Protein AF-A0A2E8TM82-F1 (afdb_monomer)

Foldseek 3Di:
DDPVVVVVVVVVVVVVVVVVVVVQKDWLDWDWFPDPQIKIWIWIWGDDVWIKIKIWIWGDDDPVADIWIKIDIGTPVRVVVVLVVLVPDDLVDWDWDDDPFWIWTRDPQKIKIKGPPMATPDDDDPVDPDPNRPRIDMGIDGPVRSVSVSVSVVVVSVVVVVVVVVD

Solvent-accessible surface area (backbone atoms only — not comparable to full-atom values): 9438 Å² total; per-residue (Å²): 132,61,70,68,58,57,51,51,52,56,52,49,51,54,53,53,50,55,52,55,64,57,71,34,58,46,79,68,49,74,52,71,38,84,54,94,83,40,31,46,38,38,33,34,38,33,73,51,100,72,42,34,35,37,43,37,34,36,31,66,70,54,100,86,36,73,59,44,29,34,58,44,80,36,47,52,68,56,48,53,54,53,40,54,56,61,67,68,57,61,55,91,46,78,49,76,49,77,60,91,59,36,35,41,38,28,54,94,58,30,39,36,42,35,38,62,85,31,44,58,75,50,93,68,68,76,95,66,77,53,83,76,70,54,45,52,48,62,52,54,36,44,68,70,57,47,52,53,50,38,51,50,49,51,54,57,54,50,53,52,58,56,59,60,75,75,109

Structure (mmCIF, N/CA/C/O backbone):
data_AF-A0A2E8TM82-F1
#
_entry.id   AF-A0A2E8TM82-F1
#
loop_
_atom_site.group_PDB
_atom_site.id
_atom_site.type_symbol
_atom_site.label_atom_id
_atom_site.label_alt_id
_atom_site.label_comp_id
_atom_site.label_asym_id
_atom_site.label_entity_id
_atom_site.label_seq_id
_atom_site.pdbx_PDB_ins_code
_atom_site.Cartn_x
_atom_site.Cartn_y
_atom_site.Cartn_z
_atom_site.occupancy
_atom_site.B_iso_or_equiv
_atom_site.auth_seq_id
_atom_site.auth_comp_id
_atom_site.auth_asym_id
_atom_site.auth_atom_id
_atom_site.pdbx_PDB_model_num
ATOM 1 N N . MET A 1 1 ? 37.249 33.627 -23.230 1.00 54.53 1 MET A N 1
ATOM 2 C CA . MET A 1 1 ? 36.119 33.243 -22.354 1.00 54.53 1 MET A CA 1
ATOM 3 C C . MET A 1 1 ? 36.651 33.018 -20.944 1.00 54.53 1 MET A C 1
ATOM 5 O O . MET A 1 1 ? 37.614 32.280 -20.781 1.00 54.53 1 MET A O 1
ATOM 9 N N . ASN A 1 2 ? 36.130 33.740 -19.951 1.00 66.94 2 ASN A N 1
ATOM 10 C CA . ASN A 1 2 ? 36.738 33.818 -18.619 1.00 66.94 2 ASN A CA 1
ATOM 11 C C . ASN A 1 2 ? 36.556 32.482 -17.869 1.00 66.94 2 ASN A C 1
ATOM 13 O O . ASN A 1 2 ? 35.425 32.024 -17.728 1.00 66.94 2 ASN A O 1
ATOM 17 N N . LYS A 1 3 ? 37.636 31.851 -17.378 1.00 62.25 3 LYS A N 1
ATOM 18 C CA . LYS A 1 3 ? 37.585 30.515 -16.730 1.00 62.25 3 LYS A CA 1
ATOM 19 C C . LYS A 1 3 ? 36.579 30.447 -15.570 1.00 62.25 3 LYS A C 1
ATOM 21 O O . LYS A 1 3 ? 35.964 29.409 -15.352 1.00 62.25 3 LYS A O 1
ATOM 26 N N . LYS A 1 4 ? 36.359 31.573 -14.881 1.00 64.00 4 LYS A N 1
ATOM 27 C CA . LYS A 1 4 ? 35.358 31.716 -13.811 1.00 64.00 4 LYS A CA 1
ATOM 28 C C . LYS A 1 4 ? 33.913 31.556 -14.307 1.00 64.00 4 LYS A C 1
ATOM 30 O O . LYS A 1 4 ? 33.118 30.963 -13.597 1.00 64.00 4 LYS A O 1
ATOM 35 N N . ILE A 1 5 ? 33.604 32.028 -15.521 1.00 69.81 5 ILE A N 1
ATOM 36 C CA . ILE A 1 5 ? 32.268 31.935 -16.143 1.00 69.81 5 ILE A CA 1
ATOM 37 C C . ILE A 1 5 ? 31.972 30.494 -16.580 1.00 69.81 5 ILE A C 1
ATOM 39 O O . ILE A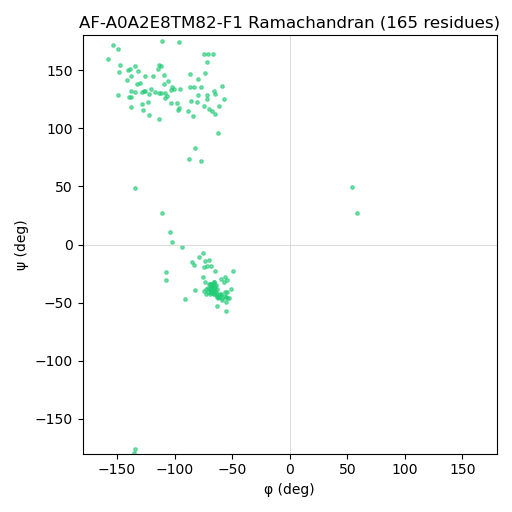 1 5 ? 30.858 30.006 -16.423 1.00 69.81 5 ILE A O 1
ATOM 43 N N . LEU A 1 6 ? 32.985 29.786 -17.091 1.00 63.66 6 LEU A N 1
ATOM 44 C CA . LEU A 1 6 ? 32.851 28.375 -17.463 1.00 63.66 6 LEU A CA 1
ATOM 45 C C . LEU A 1 6 ? 32.605 27.494 -16.226 1.00 63.66 6 LEU A C 1
ATOM 47 O O . LEU A 1 6 ? 31.780 26.586 -16.266 1.00 63.66 6 LEU A O 1
ATOM 51 N N . LEU A 1 7 ? 33.287 27.801 -15.116 1.00 64.38 7 LEU A N 1
ATOM 52 C CA . LEU A 1 7 ? 33.118 27.086 -13.854 1.00 64.38 7 LEU A CA 1
ATOM 53 C C . LEU A 1 7 ? 31.717 27.299 -13.259 1.00 64.38 7 LEU A C 1
ATOM 55 O O . LEU A 1 7 ? 31.094 26.338 -12.819 1.00 64.38 7 LEU A O 1
ATOM 59 N N . THR A 1 8 ? 31.184 28.527 -13.287 1.00 67.75 8 THR A N 1
ATOM 60 C CA . THR A 1 8 ? 29.815 28.795 -12.817 1.00 67.75 8 THR A CA 1
ATOM 61 C C . THR A 1 8 ? 28.754 28.130 -13.690 1.00 67.75 8 THR A C 1
ATOM 63 O O . THR A 1 8 ? 27.792 27.598 -13.145 1.00 67.75 8 THR A O 1
ATOM 66 N N . LEU A 1 9 ? 28.931 28.076 -15.014 1.00 64.06 9 LEU A N 1
ATOM 67 C CA . LEU A 1 9 ? 28.019 27.356 -15.916 1.00 64.06 9 LEU A CA 1
ATOM 68 C C . LEU A 1 9 ? 27.999 25.840 -15.659 1.00 64.06 9 LEU A C 1
ATOM 70 O O . LEU A 1 9 ? 26.925 25.240 -15.644 1.00 64.06 9 LEU A O 1
ATOM 74 N N . LEU A 1 10 ? 29.160 25.229 -15.403 1.00 65.31 10 LEU A N 1
ATOM 75 C CA . LEU A 1 10 ? 29.270 23.803 -15.059 1.00 65.31 10 LEU A CA 1
ATOM 76 C C . LEU A 1 10 ? 28.646 23.475 -13.690 1.00 65.31 10 LEU A C 1
ATOM 78 O O . LEU A 1 10 ? 28.037 22.419 -13.500 1.00 65.31 10 LEU A O 1
ATOM 82 N N . LEU A 1 11 ? 28.766 24.388 -12.725 1.00 61.44 11 LEU A N 1
ATOM 83 C CA . LEU A 1 11 ? 28.126 24.237 -11.417 1.00 61.44 11 LEU A CA 1
ATOM 84 C C . LEU A 1 11 ? 26.600 24.409 -11.503 1.00 61.44 11 LEU A C 1
ATOM 86 O O . LEU A 1 11 ? 25.866 23.664 -10.864 1.00 61.44 11 LEU A O 1
ATOM 90 N N . TYR A 1 12 ? 26.096 25.316 -12.343 1.00 62.75 12 TYR A N 1
ATOM 91 C CA . TYR A 1 12 ? 24.651 25.451 -12.560 1.00 62.75 12 TYR A CA 1
ATOM 92 C C . TYR A 1 12 ? 24.034 24.246 -13.285 1.00 62.75 12 TYR A C 1
ATOM 94 O O . TYR A 1 12 ? 22.956 23.796 -12.898 1.00 62.75 12 TYR A O 1
ATOM 102 N N . SER A 1 13 ? 24.702 23.685 -14.300 1.00 58.19 13 SER A N 1
ATOM 103 C CA . SER A 1 13 ? 24.173 22.523 -15.032 1.00 58.19 13 SER A CA 1
ATOM 104 C C . SER A 1 13 ? 24.105 21.262 -14.165 1.00 58.19 13 SER A C 1
ATOM 106 O O . SER A 1 13 ? 23.137 20.507 -14.248 1.00 58.19 13 SER A O 1
ATOM 108 N N . SER A 1 14 ? 25.080 21.059 -13.276 1.00 57.41 14 SER A N 1
ATOM 109 C CA . SER A 1 14 ? 25.090 19.938 -12.325 1.00 57.41 14 SER A CA 1
ATOM 110 C C . SER A 1 14 ? 24.009 20.059 -11.241 1.00 57.41 14 SER A C 1
ATOM 112 O O . SER A 1 14 ? 23.344 19.069 -10.920 1.00 57.41 14 SER A O 1
ATOM 114 N N . VAL A 1 15 ? 23.746 21.266 -10.727 1.00 59.78 15 VAL A N 1
ATOM 115 C CA . VAL A 1 15 ? 22.636 21.504 -9.784 1.00 59.78 15 VAL A CA 1
ATOM 116 C C . VAL A 1 15 ? 21.272 21.339 -10.473 1.00 59.78 15 VAL A C 1
ATOM 118 O O . VAL A 1 15 ? 20.379 20.692 -9.928 1.00 59.78 15 VAL A O 1
ATOM 121 N N . ALA A 1 16 ? 21.116 21.821 -11.708 1.00 55.69 16 ALA A N 1
ATOM 122 C CA . ALA A 1 16 ? 19.885 21.631 -12.479 1.00 55.69 16 ALA A CA 1
ATOM 123 C C . ALA A 1 16 ? 19.622 20.150 -12.830 1.00 55.69 16 ALA A C 1
ATOM 125 O O . ALA A 1 16 ? 18.484 19.681 -12.763 1.00 55.69 16 ALA A O 1
ATOM 126 N N . HIS A 1 17 ? 20.662 19.374 -13.158 1.00 52.12 17 HIS A N 1
ATOM 127 C CA . HIS A 1 17 ? 20.529 17.935 -13.411 1.00 52.12 17 HIS A CA 1
ATOM 128 C C . HIS A 1 17 ? 20.182 17.129 -12.156 1.00 52.12 17 HIS A C 1
ATOM 130 O O . HIS A 1 17 ? 19.365 16.211 -12.227 1.00 52.12 17 HIS A O 1
ATOM 136 N N . THR A 1 18 ? 20.741 17.485 -11.000 1.00 49.22 18 THR A N 1
ATOM 137 C CA . THR A 1 18 ? 20.404 16.816 -9.732 1.00 49.22 18 THR A CA 1
ATOM 138 C C . THR A 1 18 ? 18.986 17.142 -9.255 1.00 49.22 18 THR A C 1
ATOM 140 O O . THR A 1 18 ? 18.301 16.259 -8.740 1.00 49.22 18 THR A O 1
ATOM 143 N N . GLN A 1 19 ? 18.492 18.360 -9.497 1.00 48.62 19 GLN A N 1
ATOM 144 C CA . GLN A 1 19 ? 17.092 18.723 -9.238 1.00 48.62 19 GLN A CA 1
ATOM 145 C C . GLN A 1 19 ? 16.111 18.021 -10.193 1.00 48.62 19 GLN A C 1
ATOM 147 O O . GLN A 1 19 ? 15.056 17.569 -9.754 1.00 48.62 19 GLN A O 1
ATOM 152 N N . SER A 1 20 ? 16.475 17.851 -11.469 1.00 49.56 20 SER A N 1
ATOM 153 C CA . SER A 1 20 ? 15.684 17.087 -12.448 1.00 49.56 20 SER A CA 1
ATOM 154 C C . SER A 1 20 ? 15.480 15.625 -12.021 1.00 49.56 20 SER A C 1
ATOM 156 O O . SER A 1 20 ? 14.359 15.128 -12.064 1.00 49.56 20 SER A O 1
ATOM 158 N N . LEU A 1 21 ? 16.525 14.953 -11.519 1.00 45.44 21 LEU A N 1
ATOM 159 C CA . LEU A 1 21 ? 16.445 13.562 -11.044 1.00 45.44 21 LEU A CA 1
ATOM 160 C C . LEU A 1 21 ? 15.527 13.381 -9.821 1.00 45.44 21 LEU A C 1
ATOM 162 O O . LEU A 1 21 ? 14.827 12.374 -9.731 1.00 45.44 21 LEU A O 1
ATOM 166 N N . ASN A 1 22 ? 15.480 14.358 -8.910 1.00 48.91 22 ASN A N 1
ATOM 167 C CA . ASN A 1 22 ? 14.592 14.317 -7.741 1.00 48.91 22 ASN A CA 1
ATOM 168 C C . ASN A 1 22 ? 13.114 14.589 -8.080 1.00 48.91 22 ASN A C 1
ATOM 170 O O . ASN A 1 22 ? 12.243 14.179 -7.318 1.00 48.91 22 ASN A O 1
ATOM 174 N N . ASN A 1 23 ? 12.812 15.207 -9.226 1.00 53.91 23 ASN A N 1
ATOM 175 C CA . ASN A 1 23 ? 11.433 15.465 -9.663 1.00 53.91 23 ASN A CA 1
ATOM 176 C C . ASN A 1 23 ? 10.699 14.221 -10.192 1.00 53.91 23 ASN A C 1
ATOM 178 O O . ASN A 1 23 ? 9.498 14.287 -10.451 1.00 53.91 23 ASN A O 1
ATOM 182 N N . PHE A 1 24 ? 11.382 13.085 -10.360 1.00 69.56 24 PHE A N 1
ATOM 183 C CA . PHE A 1 24 ? 10.750 11.884 -10.906 1.00 69.56 24 PHE A CA 1
ATOM 184 C C . PHE A 1 24 ? 9.985 11.067 -9.873 1.00 69.56 24 PHE A C 1
ATOM 186 O O . PHE A 1 24 ? 9.162 10.258 -10.284 1.00 69.56 24 PHE A O 1
ATOM 193 N N . MET A 1 25 ? 10.210 11.252 -8.568 1.00 82.62 25 MET A N 1
ATOM 194 C CA . MET A 1 25 ? 9.581 10.430 -7.533 1.00 82.62 25 MET A CA 1
ATOM 195 C C . MET A 1 25 ? 8.873 11.252 -6.459 1.00 82.62 25 MET A C 1
ATOM 197 O O . MET A 1 25 ? 9.507 11.919 -5.647 1.00 82.62 25 MET A O 1
ATOM 201 N N . ASN A 1 26 ? 7.553 11.100 -6.384 1.00 88.94 26 ASN A N 1
ATOM 202 C CA . ASN A 1 26 ? 6.712 11.771 -5.402 1.00 88.94 26 ASN A CA 1
ATOM 203 C C . ASN A 1 26 ? 6.244 10.795 -4.322 1.00 88.94 26 ASN A C 1
ATOM 205 O O . ASN A 1 26 ? 5.685 9.738 -4.619 1.00 88.94 26 ASN A O 1
ATOM 209 N N . LYS A 1 27 ? 6.456 11.145 -3.048 1.00 92.81 27 LYS A N 1
ATOM 210 C CA . LYS A 1 27 ? 5.910 10.391 -1.910 1.00 92.81 27 LYS A CA 1
ATOM 211 C C . LYS A 1 27 ? 4.412 10.676 -1.789 1.00 92.81 27 LYS A C 1
ATOM 213 O O . LYS A 1 27 ? 4.032 11.810 -1.525 1.00 92.81 27 LYS A O 1
ATOM 218 N N . LEU A 1 28 ? 3.582 9.644 -1.917 1.00 92.56 28 LEU A N 1
ATOM 219 C CA . LEU A 1 28 ? 2.122 9.764 -1.854 1.00 92.56 28 LEU A CA 1
ATOM 220 C C . LEU A 1 28 ? 1.582 9.582 -0.436 1.00 92.56 28 LEU A C 1
ATOM 222 O O . LEU A 1 28 ? 0.755 10.360 0.038 1.00 92.56 28 LEU A O 1
ATOM 226 N N . ILE A 1 29 ? 2.052 8.546 0.259 1.00 94.00 29 ILE A N 1
ATOM 227 C CA . ILE A 1 29 ? 1.597 8.231 1.613 1.00 94.00 29 ILE A CA 1
ATOM 228 C C . ILE A 1 29 ? 2.715 7.591 2.427 1.00 94.00 29 ILE A C 1
ATOM 230 O O . ILE A 1 29 ? 3.563 6.868 1.903 1.00 94.00 29 ILE A O 1
ATOM 234 N N . GLU A 1 30 ? 2.688 7.856 3.728 1.00 94.88 30 GLU A N 1
ATOM 235 C CA . GLU A 1 30 ? 3.525 7.207 4.725 1.00 94.88 30 GLU A CA 1
ATOM 236 C C . GLU A 1 30 ? 2.689 6.896 5.968 1.00 94.88 30 GLU A C 1
ATOM 238 O O . GLU A 1 30 ? 1.944 7.751 6.456 1.00 94.88 30 GLU A O 1
ATOM 243 N N . PHE A 1 31 ? 2.786 5.666 6.472 1.00 93.94 31 PHE A N 1
ATOM 244 C CA . PHE A 1 31 ? 2.094 5.253 7.689 1.00 93.94 31 PHE A CA 1
ATOM 245 C C . PHE A 1 31 ? 2.757 4.046 8.353 1.00 93.94 31 PHE A C 1
ATOM 247 O O . PHE A 1 31 ? 3.457 3.250 7.728 1.00 93.94 31 PHE A O 1
ATOM 254 N N . LYS A 1 32 ? 2.469 3.873 9.646 1.00 94.38 32 LYS A N 1
ATOM 255 C CA . LYS A 1 32 ? 2.870 2.692 10.414 1.00 94.38 32 LYS A CA 1
ATOM 256 C C . LYS A 1 32 ? 1.700 1.727 10.559 1.00 94.38 32 LYS A C 1
ATOM 258 O O . LYS A 1 32 ? 0.593 2.119 10.925 1.00 94.38 32 LYS A O 1
ATOM 263 N N . THR A 1 33 ? 1.958 0.449 10.321 1.00 92.88 33 THR A N 1
ATOM 264 C CA . THR A 1 33 ? 0.989 -0.627 10.578 1.00 92.88 33 THR A CA 1
ATOM 265 C C . THR A 1 33 ? 0.828 -0.864 12.083 1.00 92.88 33 THR A C 1
ATOM 267 O O . THR A 1 33 ? 1.764 -0.629 12.851 1.00 92.88 33 THR A O 1
ATOM 270 N N . PHE A 1 34 ? -0.299 -1.436 12.503 1.00 87.94 34 PHE A N 1
ATOM 271 C CA . PHE A 1 34 ? -0.608 -1.734 13.913 1.00 87.94 34 PHE A CA 1
ATOM 272 C C . PHE A 1 34 ? -0.458 -3.219 14.297 1.00 87.94 34 PHE A C 1
ATOM 274 O O . PHE A 1 34 ? -0.882 -3.641 15.372 1.00 87.94 34 PHE A O 1
ATOM 281 N N . GLU A 1 35 ? 0.125 -4.040 13.427 1.00 88.31 35 GLU A N 1
ATOM 282 C CA . GLU A 1 35 ? 0.476 -5.429 13.739 1.00 88.31 35 GLU A CA 1
ATOM 283 C C . GLU A 1 35 ? 1.663 -5.525 14.722 1.00 88.31 35 GLU A C 1
ATOM 285 O O . GLU A 1 35 ? 2.402 -4.561 14.914 1.00 88.31 35 GLU A O 1
ATOM 290 N N . ARG A 1 36 ? 1.871 -6.698 15.346 1.00 87.50 36 ARG A N 1
ATOM 291 C CA . ARG A 1 36 ? 2.972 -6.931 16.309 1.00 87.50 36 ARG A CA 1
ATOM 292 C C . ARG A 1 36 ? 4.341 -6.626 15.685 1.00 87.50 36 ARG A C 1
ATOM 294 O O . ARG A 1 36 ? 5.157 -5.941 16.295 1.00 87.50 36 ARG A O 1
ATOM 301 N N . ASN A 1 37 ? 4.557 -7.076 14.447 1.00 87.44 37 ASN A N 1
ATOM 302 C CA . ASN A 1 37 ? 5.718 -6.706 13.642 1.00 87.44 37 ASN A CA 1
ATOM 303 C C . ASN A 1 37 ? 5.439 -5.418 12.851 1.00 87.44 37 ASN A C 1
ATOM 305 O O . ASN A 1 37 ? 5.187 -5.472 11.642 1.00 87.44 37 ASN A O 1
ATOM 309 N N . LYS A 1 38 ? 5.428 -4.278 13.552 1.00 91.06 38 LYS A N 1
ATOM 310 C CA . LYS A 1 38 ? 5.108 -2.970 12.965 1.00 91.06 38 LYS A CA 1
ATOM 311 C C . LYS A 1 38 ? 6.051 -2.646 11.804 1.00 91.06 38 LYS A C 1
ATOM 313 O O . LYS A 1 38 ? 7.269 -2.610 11.977 1.00 91.06 38 LYS A O 1
ATOM 318 N N . LYS A 1 39 ? 5.470 -2.345 10.647 1.00 92.69 39 LYS A N 1
ATOM 319 C CA . LYS A 1 39 ? 6.158 -1.858 9.453 1.00 92.69 39 LYS A CA 1
ATOM 320 C C . LYS A 1 39 ? 5.893 -0.367 9.269 1.00 92.69 39 LYS A C 1
ATOM 322 O O . LYS A 1 39 ? 4.770 0.084 9.501 1.00 92.69 39 LYS A O 1
ATOM 327 N N . ASN A 1 40 ? 6.909 0.381 8.850 1.00 95.31 40 ASN A N 1
ATOM 328 C CA . ASN A 1 40 ? 6.715 1.674 8.201 1.00 95.31 40 ASN A CA 1
ATOM 329 C C . ASN A 1 40 ? 6.500 1.412 6.713 1.00 95.31 40 ASN A C 1
ATOM 331 O O . ASN A 1 40 ? 7.344 0.757 6.102 1.00 95.31 40 ASN A O 1
ATOM 335 N N . ILE A 1 41 ? 5.386 1.879 6.162 1.00 95.31 41 ILE A N 1
ATOM 336 C CA . ILE A 1 41 ? 5.043 1.745 4.748 1.00 95.31 41 ILE A CA 1
ATOM 337 C C . ILE A 1 41 ? 5.097 3.127 4.126 1.00 95.31 41 ILE A C 1
ATOM 339 O O . ILE A 1 41 ? 4.493 4.064 4.645 1.00 95.31 41 ILE A O 1
ATOM 343 N N . VAL A 1 42 ? 5.801 3.228 3.007 1.00 95.31 42 VAL A N 1
ATOM 344 C CA . VAL A 1 42 ? 5.900 4.430 2.190 1.00 95.31 42 VAL A CA 1
ATOM 345 C C . VAL A 1 42 ? 5.560 4.057 0.759 1.00 95.31 42 VAL A C 1
ATOM 347 O O . VAL A 1 42 ? 6.087 3.075 0.238 1.00 95.31 42 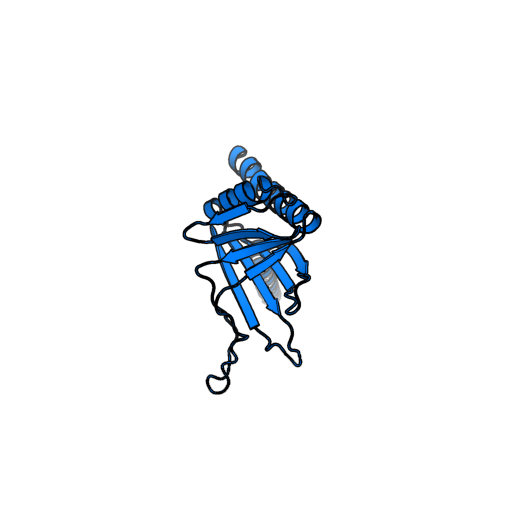VAL A O 1
ATOM 350 N N . ILE A 1 43 ? 4.685 4.830 0.124 1.00 94.50 43 ILE A N 1
ATOM 351 C CA . ILE A 1 43 ? 4.373 4.654 -1.294 1.00 94.50 43 ILE A CA 1
ATOM 352 C C . ILE A 1 43 ? 4.863 5.858 -2.056 1.00 94.50 43 ILE A C 1
ATOM 354 O O . ILE A 1 43 ? 4.561 7.001 -1.706 1.00 94.50 43 ILE A O 1
ATOM 358 N N . PHE A 1 44 ? 5.585 5.567 -3.124 1.00 93.75 44 PHE A N 1
ATOM 359 C CA . PHE A 1 44 ? 6.034 6.552 -4.079 1.00 93.75 44 PHE A CA 1
ATOM 360 C C . PHE A 1 44 ? 5.354 6.339 -5.423 1.00 93.75 44 PHE A C 1
ATOM 362 O O . PHE A 1 44 ? 4.981 5.216 -5.765 1.00 93.75 44 PHE A O 1
ATOM 369 N N . LYS A 1 45 ? 5.260 7.416 -6.191 1.00 92.81 45 LYS A N 1
ATOM 370 C CA . LYS A 1 45 ? 4.915 7.401 -7.605 1.00 92.81 45 LYS A CA 1
ATOM 371 C C . LYS A 1 45 ? 6.074 7.945 -8.409 1.00 92.81 45 LYS A C 1
ATOM 373 O O . LYS A 1 45 ? 6.607 9.004 -8.091 1.00 92.81 45 LYS A O 1
ATOM 378 N N . GLU A 1 46 ? 6.439 7.213 -9.445 1.00 90.25 46 GLU A N 1
ATOM 379 C CA . GLU A 1 46 ? 7.431 7.618 -10.417 1.00 90.25 46 GLU A CA 1
ATOM 380 C C . GLU A 1 46 ? 6.734 8.232 -11.641 1.00 90.25 46 GLU A C 1
ATOM 382 O O . GLU A 1 46 ? 5.964 7.554 -12.326 1.00 90.25 46 GLU A O 1
ATOM 387 N N . HIS A 1 47 ? 6.985 9.512 -11.917 1.00 78.69 47 HIS A N 1
ATOM 388 C CA . HIS A 1 47 ? 6.392 10.242 -13.040 1.00 78.69 47 HIS A CA 1
ATOM 389 C C . HIS A 1 47 ? 7.168 9.965 -14.334 1.00 78.69 47 HIS A C 1
ATOM 391 O O . HIS A 1 47 ? 8.046 10.724 -14.741 1.00 78.69 47 HIS A O 1
ATOM 397 N N . LYS A 1 48 ? 6.838 8.844 -14.979 1.00 78.12 48 LYS A N 1
ATOM 398 C CA . LYS A 1 48 ? 7.301 8.456 -16.321 1.00 78.12 48 LYS A CA 1
ATOM 399 C C . LYS A 1 48 ? 6.142 8.502 -17.318 1.00 78.12 48 LYS A C 1
ATOM 401 O O . LYS A 1 48 ? 4.998 8.706 -16.925 1.00 78.12 48 LYS A O 1
ATOM 406 N N . THR A 1 49 ? 6.431 8.276 -18.603 1.00 76.19 49 THR A N 1
ATOM 407 C CA . THR A 1 49 ? 5.405 8.100 -19.650 1.00 76.19 49 THR A CA 1
ATOM 408 C C . THR A 1 49 ? 4.365 7.053 -19.245 1.00 76.19 49 THR A C 1
ATOM 410 O O . THR A 1 49 ? 3.176 7.249 -19.465 1.00 76.19 49 THR A O 1
ATOM 413 N N . GLU A 1 50 ? 4.816 5.986 -18.581 1.00 82.06 50 GLU A N 1
ATOM 414 C CA . GLU A 1 50 ? 3.965 5.048 -17.855 1.00 82.06 50 GLU A CA 1
ATOM 415 C C . GLU A 1 50 ? 4.266 5.161 -16.355 1.00 82.06 50 GLU A C 1
ATOM 417 O O . GLU A 1 50 ? 5.344 4.738 -15.917 1.00 82.06 50 GLU A O 1
ATOM 422 N N . PRO A 1 51 ? 3.357 5.747 -15.554 1.00 86.50 51 PRO A N 1
ATOM 423 C CA . PRO A 1 51 ? 3.562 5.883 -14.121 1.00 86.50 51 PRO A CA 1
ATOM 424 C C . PRO A 1 51 ? 3.758 4.526 -13.444 1.00 86.50 51 PRO A C 1
ATOM 426 O O . PRO A 1 51 ? 3.020 3.564 -13.698 1.00 86.50 51 PRO A O 1
ATOM 429 N N . THR A 1 52 ? 4.735 4.459 -12.540 1.00 91.50 52 THR A N 1
ATOM 430 C CA . THR A 1 52 ? 4.939 3.289 -11.680 1.00 91.50 52 THR A CA 1
ATOM 431 C C . THR A 1 52 ? 4.800 3.671 -10.217 1.00 91.50 52 THR A C 1
ATOM 433 O O . THR A 1 52 ? 5.161 4.770 -9.803 1.00 91.50 52 THR A O 1
ATOM 436 N N . TYR A 1 53 ? 4.257 2.759 -9.421 1.00 93.50 53 TYR A N 1
ATOM 437 C CA . TYR A 1 53 ? 4.089 2.921 -7.985 1.00 93.50 53 TYR A CA 1
ATOM 438 C C . TYR A 1 53 ? 5.052 1.996 -7.261 1.00 93.50 53 TYR A C 1
ATOM 440 O O . TYR A 1 53 ? 5.218 0.838 -7.642 1.00 93.50 53 TYR A O 1
ATOM 448 N N . ILE A 1 54 ? 5.677 2.492 -6.200 1.00 93.69 54 ILE A N 1
ATOM 449 C CA . ILE A 1 54 ? 6.653 1.736 -5.420 1.00 93.69 54 ILE A CA 1
ATOM 450 C C . ILE A 1 54 ? 6.180 1.680 -3.978 1.00 93.69 54 ILE A C 1
ATOM 452 O O . ILE A 1 54 ? 6.181 2.689 -3.277 1.00 93.69 54 ILE A O 1
ATOM 456 N N . PHE A 1 55 ? 5.805 0.486 -3.528 1.00 94.75 55 PHE A N 1
ATOM 457 C CA . PHE A 1 55 ? 5.576 0.197 -2.121 1.00 94.75 55 PHE A CA 1
ATOM 458 C C . PHE A 1 55 ? 6.910 -0.139 -1.472 1.00 94.75 55 PHE A C 1
ATOM 460 O O . PHE A 1 55 ? 7.470 -1.203 -1.730 1.00 94.75 55 PHE A O 1
ATOM 467 N N . SER A 1 56 ? 7.394 0.736 -0.602 1.00 94.19 56 SER A N 1
ATOM 468 C CA . SER A 1 56 ? 8.533 0.467 0.264 1.00 94.19 56 SER A CA 1
ATOM 469 C C . SER A 1 56 ? 8.038 0.182 1.672 1.00 94.19 56 SER A C 1
ATOM 471 O O . SER A 1 56 ? 7.210 0.915 2.214 1.00 94.19 56 SER A O 1
ATOM 473 N N . ALA A 1 57 ? 8.542 -0.881 2.287 1.00 94.44 57 ALA A N 1
ATOM 474 C CA . ALA A 1 57 ? 8.244 -1.172 3.676 1.00 94.44 57 ALA A CA 1
ATOM 475 C C . ALA A 1 57 ? 9.479 -1.634 4.428 1.00 94.44 57 ALA A C 1
ATOM 477 O O . ALA A 1 57 ? 10.314 -2.362 3.898 1.00 94.44 57 ALA A O 1
ATOM 478 N N . ASN A 1 58 ? 9.575 -1.264 5.698 1.00 93.69 58 ASN A N 1
ATOM 479 C CA . ASN A 1 58 ? 10.585 -1.809 6.592 1.00 93.69 58 ASN A CA 1
ATOM 480 C C . ASN A 1 58 ? 10.008 -2.050 7.981 1.00 93.69 58 ASN A C 1
ATOM 482 O O . ASN A 1 58 ? 9.100 -1.342 8.411 1.00 93.69 58 ASN A O 1
ATOM 486 N N . ASN A 1 59 ? 10.534 -3.044 8.687 1.00 90.69 59 ASN A N 1
ATOM 487 C CA . ASN A 1 59 ? 10.348 -3.161 10.127 1.00 90.69 59 ASN A CA 1
ATOM 488 C C . ASN A 1 59 ? 11.668 -2.855 10.848 1.00 90.69 59 ASN A C 1
ATOM 490 O O . ASN A 1 59 ? 12.773 -3.156 10.376 1.00 90.69 59 ASN A O 1
ATOM 494 N N . GLY A 1 60 ? 11.540 -2.245 12.024 1.00 84.25 60 GLY A N 1
ATOM 495 C CA . GLY A 1 60 ? 12.664 -2.074 12.936 1.00 84.25 60 GLY A CA 1
ATOM 496 C C . GLY A 1 60 ? 13.147 -3.421 13.479 1.00 84.25 60 GLY A C 1
ATOM 497 O O . GLY A 1 60 ? 12.445 -4.431 13.417 1.00 84.25 60 GLY A O 1
ATOM 498 N N . LYS A 1 61 ? 14.353 -3.437 14.049 1.00 84.12 61 LYS A N 1
ATOM 499 C CA . LYS A 1 61 ? 14.845 -4.592 14.808 1.00 84.12 61 LYS A CA 1
ATOM 500 C C . LYS A 1 61 ? 14.188 -4.608 16.194 1.00 84.12 61 LYS A C 1
ATOM 502 O O . LYS A 1 61 ? 14.137 -3.576 16.857 1.00 84.12 61 LYS A O 1
ATOM 507 N N . SER A 1 62 ? 13.730 -5.770 16.649 1.00 81.69 62 SER A N 1
ATOM 508 C CA . SER A 1 62 ? 13.257 -5.992 18.021 1.00 81.69 62 SER A CA 1
ATOM 509 C C . SER A 1 62 ? 13.810 -7.306 18.581 1.00 81.69 62 SER A C 1
ATOM 511 O O . SER A 1 62 ? 14.554 -8.016 17.902 1.00 81.69 62 SER A O 1
ATOM 513 N N . LYS A 1 63 ? 13.446 -7.643 19.827 1.00 82.88 63 LYS A N 1
ATOM 514 C CA . LYS A 1 63 ? 13.763 -8.946 20.436 1.00 82.88 63 LYS A CA 1
ATOM 515 C C . LYS A 1 63 ? 13.174 -10.119 19.636 1.00 82.88 63 LYS A C 1
ATOM 517 O O . LYS A 1 63 ? 13.746 -11.201 19.628 1.00 82.88 63 LYS A O 1
ATOM 522 N N . GLU A 1 64 ? 12.047 -9.893 18.964 1.00 80.44 64 GLU A N 1
ATOM 523 C CA . GLU A 1 64 ? 11.250 -10.935 18.302 1.00 80.44 64 GLU A CA 1
ATOM 524 C C . GLU A 1 64 ? 11.355 -10.895 16.776 1.00 80.44 64 GLU A C 1
ATOM 526 O O . GLU A 1 64 ? 11.134 -11.904 16.108 1.00 80.44 64 GLU A O 1
ATOM 531 N N . PHE A 1 65 ? 11.698 -9.736 16.210 1.00 80.69 65 PHE A N 1
ATOM 532 C CA . PHE A 1 65 ? 11.739 -9.531 14.768 1.00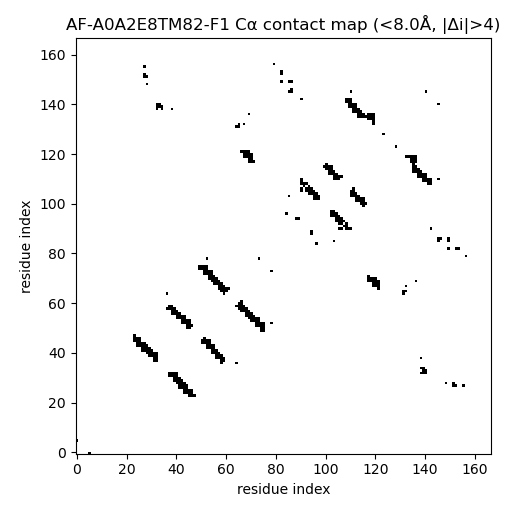 80.69 65 PHE A CA 1
ATOM 533 C C . PHE A 1 65 ? 13.099 -9.007 14.334 1.00 80.69 65 PHE A C 1
ATOM 535 O O . PHE A 1 65 ? 13.627 -8.028 14.871 1.00 80.69 65 PHE A O 1
ATOM 542 N N . ARG A 1 66 ? 13.651 -9.627 13.291 1.00 81.44 66 ARG A N 1
ATOM 543 C CA . ARG A 1 66 ? 14.764 -9.034 12.557 1.00 81.44 66 ARG A CA 1
ATOM 544 C C . ARG A 1 66 ? 14.256 -7.881 11.709 1.00 81.44 66 ARG A C 1
ATOM 546 O O . ARG A 1 66 ? 13.135 -7.922 11.204 1.00 81.44 66 ARG A O 1
ATOM 553 N N . SER A 1 67 ? 15.116 -6.886 11.534 1.00 87.25 67 SER A N 1
ATOM 554 C CA . SER A 1 67 ? 14.875 -5.838 10.551 1.00 87.25 67 SER A CA 1
ATOM 555 C C . SER A 1 67 ? 14.899 -6.458 9.157 1.00 87.25 67 SER A C 1
ATOM 557 O O . SER A 1 67 ? 15.814 -7.216 8.843 1.00 87.25 67 SER A O 1
ATOM 559 N N . CYS A 1 68 ? 13.864 -6.167 8.389 1.00 87.81 68 CYS A N 1
ATOM 560 C CA . CYS A 1 68 ? 13.583 -6.592 7.031 1.00 87.81 68 CYS A CA 1
ATOM 561 C C . CYS A 1 68 ? 13.128 -5.361 6.239 1.00 87.81 68 CYS A C 1
ATOM 563 O O . CYS A 1 68 ? 12.563 -4.407 6.791 1.00 87.81 68 CYS A O 1
ATOM 565 N N . LYS A 1 69 ? 13.343 -5.410 4.926 1.00 91.62 69 LYS A N 1
ATOM 566 C CA . LYS A 1 69 ? 12.919 -4.384 3.973 1.00 91.62 69 LYS A CA 1
ATOM 567 C C . LYS A 1 69 ? 12.245 -5.055 2.794 1.00 91.62 69 LYS A C 1
ATOM 569 O O . LYS A 1 69 ? 12.753 -6.055 2.304 1.00 91.62 69 LYS A O 1
ATOM 574 N N . TRP A 1 70 ? 11.149 -4.496 2.317 1.00 92.69 70 TRP A N 1
ATOM 575 C CA . TRP A 1 70 ? 10.433 -4.962 1.139 1.00 92.69 70 TRP A CA 1
ATOM 576 C C . TRP A 1 70 ? 10.268 -3.811 0.160 1.00 92.69 70 TRP A C 1
ATOM 578 O O . TRP A 1 70 ? 10.060 -2.667 0.566 1.00 92.69 70 TRP A O 1
ATOM 588 N N . GLU A 1 71 ? 10.323 -4.148 -1.121 1.00 92.25 71 GLU A N 1
ATOM 589 C CA . GLU A 1 71 ? 9.972 -3.248 -2.208 1.00 92.25 71 GLU A CA 1
ATOM 590 C C . GLU A 1 71 ? 9.089 -3.998 -3.206 1.00 92.25 71 GLU A C 1
ATOM 592 O O . GLU A 1 71 ? 9.3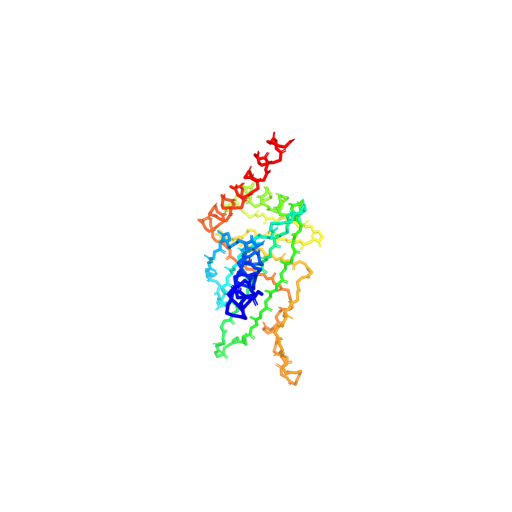99 -5.127 -3.596 1.00 92.25 71 GLU A O 1
ATOM 597 N N . VAL A 1 72 ? 7.971 -3.390 -3.594 1.00 92.62 72 VAL A N 1
ATOM 598 C CA . VAL A 1 72 ? 7.097 -3.892 -4.658 1.00 92.62 72 VAL A CA 1
ATOM 599 C C . VAL A 1 72 ? 6.850 -2.760 -5.636 1.00 92.62 72 VAL A C 1
ATOM 601 O O . VAL A 1 72 ? 6.331 -1.712 -5.254 1.00 92.62 72 VAL A O 1
ATOM 604 N N . LYS A 1 73 ? 7.227 -2.983 -6.896 1.00 92.25 73 LYS A N 1
ATOM 605 C CA . LYS A 1 73 ? 6.946 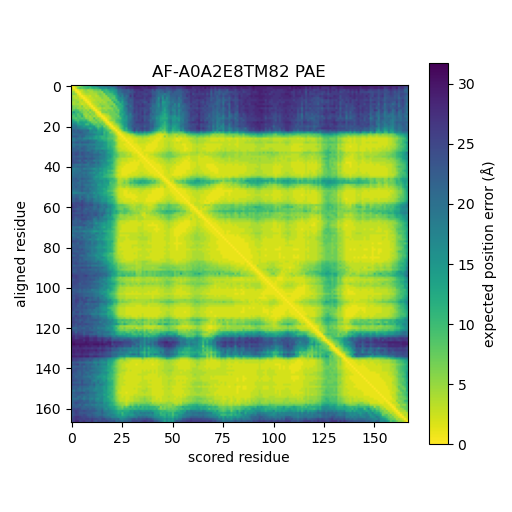-2.066 -8.000 1.00 92.25 73 LYS A CA 1
ATOM 606 C C . LYS A 1 73 ? 5.684 -2.513 -8.723 1.00 92.25 73 LYS A C 1
ATOM 608 O O . LYS A 1 73 ? 5.534 -3.691 -9.044 1.00 92.25 73 LYS A O 1
ATOM 613 N N . CYS A 1 74 ? 4.807 -1.562 -8.988 1.00 92.19 74 CYS A N 1
ATOM 614 C CA . CYS A 1 74 ? 3.484 -1.778 -9.543 1.00 92.19 74 CYS A CA 1
ATOM 615 C C . CYS A 1 74 ? 3.270 -0.845 -10.735 1.00 92.19 74 CYS A C 1
ATOM 617 O O . CYS A 1 74 ? 3.643 0.325 -10.687 1.00 92.19 74 CYS A O 1
ATOM 619 N N . THR A 1 75 ? 2.647 -1.345 -11.798 1.00 92.25 75 THR A N 1
ATOM 620 C CA . THR A 1 75 ? 2.220 -0.499 -12.920 1.00 92.25 75 THR A CA 1
ATOM 621 C C . THR A 1 75 ? 0.996 0.329 -12.533 1.00 92.25 75 THR A C 1
ATOM 623 O O . THR A 1 75 ? 0.288 -0.008 -11.580 1.00 92.25 75 THR A O 1
ATOM 626 N N . ASN A 1 76 ? 0.694 1.375 -13.303 1.00 90.06 76 ASN A N 1
ATOM 627 C CA . ASN A 1 76 ? -0.536 2.140 -13.113 1.00 90.06 76 ASN A CA 1
ATOM 628 C C . ASN A 1 76 ? -1.804 1.264 -13.194 1.00 90.06 76 ASN A C 1
ATOM 630 O O . ASN A 1 76 ? -2.697 1.384 -12.358 1.00 90.06 76 ASN A O 1
ATOM 634 N N . HIS A 1 77 ? -1.855 0.314 -14.138 1.00 91.00 77 HIS A N 1
ATOM 635 C CA . HIS A 1 77 ? -2.977 -0.627 -14.257 1.00 91.00 77 HIS A CA 1
ATOM 636 C C . HIS A 1 77 ? -3.122 -1.523 -13.019 1.00 91.00 77 HIS A C 1
ATOM 638 O O . HIS A 1 77 ? -4.224 -1.684 -12.499 1.00 91.00 77 HIS A O 1
ATOM 644 N N . PHE A 1 78 ? -2.009 -2.067 -12.509 1.00 93.31 78 PHE A N 1
ATOM 645 C CA . PHE A 1 78 ? -2.022 -2.816 -11.251 1.00 93.31 78 PHE A CA 1
ATOM 646 C C . PHE A 1 78 ? -2.605 -1.964 -10.123 1.00 93.31 78 PHE A C 1
ATOM 648 O O . PHE A 1 78 ? -3.461 -2.436 -9.377 1.00 93.31 78 PHE A O 1
ATOM 655 N N . MET A 1 79 ? -2.113 -0.728 -9.989 1.00 93.88 79 MET A N 1
ATOM 656 C CA . MET A 1 79 ? -2.462 0.141 -8.871 1.00 93.88 79 MET A CA 1
ATOM 657 C C . MET A 1 79 ? -3.929 0.556 -8.937 1.00 93.88 79 MET A C 1
ATOM 659 O O . MET A 1 79 ? -4.615 0.491 -7.926 1.00 93.88 79 MET A O 1
ATOM 663 N N . SER A 1 80 ? -4.427 0.880 -10.130 1.00 92.81 80 SER A N 1
ATOM 664 C CA . SER A 1 80 ? -5.836 1.214 -10.357 1.00 92.81 80 SER A CA 1
ATOM 665 C C . SER A 1 80 ? -6.757 0.062 -9.949 1.00 92.81 80 SER A C 1
ATOM 667 O O . SER A 1 80 ? -7.689 0.266 -9.179 1.00 92.81 80 SER A O 1
ATOM 669 N N . ASN A 1 81 ? -6.456 -1.170 -10.380 1.00 94.31 81 ASN A N 1
ATOM 670 C CA . ASN A 1 81 ? -7.250 -2.338 -9.988 1.00 94.31 81 ASN A CA 1
ATOM 671 C C . ASN A 1 81 ? -7.192 -2.572 -8.473 1.00 94.31 81 ASN A C 1
ATOM 673 O O . ASN A 1 81 ? -8.219 -2.807 -7.851 1.00 94.31 81 ASN A O 1
ATOM 677 N N . PHE A 1 82 ? -5.999 -2.467 -7.877 1.00 95.31 82 PHE A N 1
ATOM 678 C CA . PHE A 1 82 ? -5.813 -2.633 -6.435 1.00 95.31 82 PHE A CA 1
ATOM 679 C C . PHE A 1 82 ? -6.615 -1.625 -5.613 1.00 95.31 82 PHE A C 1
ATOM 681 O O . PHE A 1 82 ? -7.219 -2.001 -4.614 1.00 95.31 82 PHE A O 1
ATOM 688 N N . ILE A 1 83 ? -6.642 -0.360 -6.032 1.00 95.31 83 ILE A N 1
ATOM 689 C CA . ILE A 1 83 ? -7.413 0.683 -5.355 1.00 95.31 83 ILE A CA 1
ATOM 690 C C . ILE A 1 83 ? -8.913 0.478 -5.524 1.00 95.31 83 ILE A C 1
ATOM 692 O O . ILE A 1 83 ? -9.624 0.587 -4.532 1.00 95.31 83 ILE A O 1
ATOM 696 N N . ASN A 1 84 ? -9.375 0.117 -6.722 1.00 94.81 84 ASN A N 1
ATOM 697 C CA . ASN A 1 84 ? -10.787 -0.179 -6.969 1.00 94.81 84 ASN A CA 1
ATOM 698 C C . ASN A 1 84 ? -11.275 -1.369 -6.128 1.00 94.81 84 ASN A C 1
ATOM 700 O O . ASN A 1 84 ? -12.357 -1.324 -5.553 1.00 94.81 84 ASN A O 1
ATOM 704 N N . GLU A 1 85 ? -10.472 -2.432 -6.023 1.00 95.38 85 GLU A N 1
ATOM 705 C CA . GLU A 1 85 ? -10.790 -3.570 -5.155 1.00 95.38 85 GLU A CA 1
ATOM 706 C C . GLU A 1 85 ? -10.763 -3.156 -3.676 1.00 95.38 85 GLU A C 1
ATOM 708 O O . GLU A 1 85 ? -11.662 -3.511 -2.923 1.00 95.38 85 GLU A O 1
ATOM 713 N N . LEU A 1 86 ? -9.771 -2.366 -3.249 1.00 94.94 86 LEU A N 1
ATOM 714 C CA . LEU A 1 86 ? -9.661 -1.910 -1.862 1.00 94.94 86 LEU A CA 1
ATOM 715 C C . LEU A 1 86 ? -10.790 -0.949 -1.453 1.00 94.94 86 LEU A C 1
ATOM 717 O O . LEU A 1 86 ? -11.198 -0.973 -0.293 1.00 94.94 86 LEU A O 1
ATOM 721 N N . SER A 1 87 ? -11.283 -0.111 -2.369 1.00 94.50 87 SER A N 1
ATOM 722 C CA . SER A 1 87 ? -12.364 0.848 -2.114 1.00 94.50 87 SER A CA 1
ATOM 723 C C . SER A 1 87 ? -13.741 0.187 -2.046 1.00 94.50 87 SER A C 1
ATOM 725 O O . SER A 1 87 ? -14.611 0.669 -1.322 1.00 94.50 87 SER A O 1
ATOM 727 N N . ALA A 1 88 ? -13.924 -0.939 -2.739 1.00 92.94 88 ALA A N 1
ATOM 728 C CA . ALA A 1 88 ? -15.162 -1.716 -2.730 1.00 92.94 88 ALA A CA 1
ATOM 729 C C . ALA A 1 88 ? -15.332 -2.607 -1.485 1.00 92.94 88 ALA A C 1
ATOM 731 O O . ALA A 1 88 ? -16.410 -3.160 -1.270 1.00 92.94 88 ALA A O 1
ATOM 732 N N . ILE A 1 89 ? -14.287 -2.765 -0.668 1.00 92.06 89 ILE A N 1
ATOM 733 C CA . ILE A 1 89 ? -14.322 -3.642 0.502 1.00 92.06 89 ILE A CA 1
ATOM 734 C C . ILE A 1 89 ? -15.195 -3.063 1.617 1.00 92.06 89 ILE A C 1
ATOM 736 O O . ILE A 1 89 ? -14.950 -1.966 2.126 1.00 92.06 89 ILE A O 1
ATOM 740 N N . ASP A 1 90 ? -16.121 -3.885 2.111 1.00 90.19 90 ASP A N 1
ATOM 741 C CA . ASP A 1 90 ? -16.789 -3.639 3.382 1.00 90.19 90 ASP A CA 1
ATOM 742 C C . ASP A 1 90 ? -15.997 -4.258 4.548 1.00 90.19 90 ASP A C 1
ATOM 744 O O . ASP A 1 90 ? -15.846 -5.472 4.676 1.00 90.19 90 ASP A O 1
ATOM 748 N N . VAL A 1 91 ? -15.483 -3.402 5.434 1.00 89.94 91 VAL A N 1
ATOM 749 C CA . VAL A 1 91 ? -14.658 -3.801 6.589 1.00 89.94 91 VAL A CA 1
ATOM 750 C C . VAL A 1 91 ? -15.472 -4.498 7.686 1.00 89.94 91 VAL A C 1
ATOM 752 O O . VAL A 1 91 ? -14.894 -5.157 8.562 1.00 89.94 91 VAL A O 1
ATOM 755 N N . ASP A 1 92 ? -16.794 -4.337 7.671 1.00 88.56 92 ASP A N 1
ATOM 756 C CA . ASP A 1 92 ? -17.687 -4.891 8.682 1.00 88.56 92 ASP A CA 1
ATOM 757 C C . ASP A 1 92 ? -18.080 -6.353 8.386 1.00 88.56 92 ASP A C 1
ATOM 759 O O . ASP A 1 92 ? -18.464 -7.075 9.313 1.00 88.56 92 ASP A O 1
ATOM 763 N N . TYR A 1 93 ? -17.845 -6.842 7.161 1.00 89.94 93 TYR A N 1
ATOM 764 C CA . TYR A 1 93 ? -18.054 -8.239 6.767 1.00 89.94 93 TYR A CA 1
ATOM 765 C C . TYR A 1 93 ? -16.735 -8.961 6.477 1.00 89.94 93 TYR A C 1
ATOM 767 O O . TYR A 1 93 ? -15.712 -8.357 6.169 1.00 89.94 93 TYR A O 1
ATOM 775 N N . SER A 1 94 ? -16.727 -10.286 6.648 1.00 88.88 94 SER A N 1
ATOM 776 C CA . SER A 1 94 ? -15.565 -11.085 6.243 1.00 88.88 94 SER A CA 1
ATOM 777 C C . SER A 1 94 ? -15.617 -11.302 4.741 1.00 88.88 94 SER A C 1
ATOM 779 O O . SER A 1 94 ? -16.634 -11.767 4.235 1.00 88.88 94 SER A O 1
ATOM 781 N N . ASP A 1 95 ? -14.517 -10.994 4.070 1.00 90.81 95 ASP A N 1
ATOM 782 C CA . ASP A 1 95 ? -14.400 -11.073 2.620 1.00 90.81 95 ASP A CA 1
ATOM 783 C C . ASP A 1 95 ? -12.962 -11.445 2.226 1.00 90.81 95 ASP A C 1
ATOM 785 O O . ASP A 1 95 ? -12.010 -11.215 2.988 1.00 90.81 95 ASP A O 1
ATOM 789 N N . GLU A 1 96 ? -12.805 -12.044 1.052 1.00 94.31 96 GLU A N 1
ATOM 790 C CA . GLU A 1 96 ? -11.519 -12.389 0.458 1.00 94.31 96 GLU A CA 1
ATOM 791 C C . GLU A 1 96 ? -11.529 -12.073 -1.036 1.00 94.31 96 GLU A C 1
ATOM 793 O O . GLU A 1 96 ? -12.230 -12.701 -1.826 1.00 94.31 96 GLU A O 1
ATOM 798 N N . ILE A 1 97 ? -10.638 -11.167 -1.430 1.00 94.06 97 ILE A N 1
ATOM 799 C CA . ILE A 1 97 ? -10.320 -10.909 -2.829 1.00 94.06 97 ILE A CA 1
ATOM 800 C C . ILE A 1 97 ? -8.928 -11.465 -3.096 1.00 94.06 97 ILE A C 1
ATOM 802 O O . ILE A 1 97 ? -7.962 -11.136 -2.401 1.00 94.06 97 ILE A O 1
ATOM 806 N N . LYS A 1 98 ? -8.794 -12.323 -4.106 1.00 94.56 98 LYS A N 1
ATOM 807 C CA . LYS A 1 98 ? -7.525 -12.980 -4.420 1.00 94.56 98 LYS A CA 1
ATOM 808 C C . LYS A 1 98 ? -7.295 -13.052 -5.916 1.00 94.56 98 LYS A C 1
ATOM 810 O O . LYS A 1 98 ? -8.099 -13.603 -6.660 1.00 94.56 98 LYS A O 1
ATOM 815 N N . ASN A 1 99 ? -6.133 -12.571 -6.339 1.00 91.06 99 ASN A N 1
ATOM 816 C CA . ASN A 1 99 ? -5.669 -12.678 -7.713 1.00 91.06 99 ASN A CA 1
ATOM 817 C C . ASN A 1 99 ? -4.197 -13.126 -7.762 1.00 91.06 99 ASN A C 1
ATOM 819 O O . ASN A 1 99 ? -3.571 -13.443 -6.748 1.00 91.06 99 ASN A O 1
ATOM 823 N N . LYS A 1 100 ? -3.632 -13.183 -8.973 1.00 91.81 100 LYS A N 1
ATOM 824 C CA . LYS A 1 100 ? -2.257 -13.658 -9.200 1.00 91.81 100 LYS A CA 1
ATOM 825 C C . LYS A 1 100 ? -1.171 -12.780 -8.568 1.00 91.81 100 LYS A C 1
ATOM 827 O O . LYS A 1 100 ? -0.061 -13.261 -8.354 1.00 91.81 100 LYS A O 1
ATOM 832 N N . ASN A 1 101 ? -1.455 -11.505 -8.301 1.00 91.50 101 ASN A N 1
ATOM 833 C CA . ASN A 1 101 ? -0.449 -10.551 -7.846 1.00 91.50 101 ASN A CA 1
ATOM 834 C C . ASN A 1 101 ? -0.597 -10.175 -6.367 1.00 91.50 101 ASN A C 1
ATOM 836 O O . ASN A 1 101 ? 0.407 -9.868 -5.719 1.00 91.50 101 ASN A O 1
ATOM 840 N N . TYR A 1 102 ? -1.815 -10.185 -5.829 1.00 94.25 102 TYR A N 1
ATOM 841 C CA . TYR A 1 102 ? -2.092 -9.869 -4.433 1.00 94.25 102 TYR A CA 1
ATOM 842 C C . TYR A 1 102 ? -3.367 -10.546 -3.926 1.00 94.25 102 TYR A C 1
ATOM 844 O O . TYR A 1 102 ? -4.132 -11.164 -4.664 1.00 94.25 102 TYR A O 1
ATOM 852 N N . SER A 1 103 ? -3.564 -10.421 -2.621 1.00 95.62 103 SER A N 1
ATOM 853 C CA . SER A 1 103 ? -4.761 -10.857 -1.916 1.00 95.62 103 SER A CA 1
ATOM 854 C C . SER A 1 103 ? -5.115 -9.849 -0.830 1.00 95.62 103 SER A C 1
ATOM 856 O O . SER A 1 103 ? -4.215 -9.297 -0.182 1.00 95.62 103 SER A O 1
ATOM 858 N N . ILE A 1 104 ? -6.410 -9.613 -0.654 1.00 96.75 104 ILE A N 1
ATOM 859 C CA . ILE A 1 104 ? -6.985 -8.753 0.368 1.00 96.75 104 ILE A CA 1
ATOM 860 C C . ILE A 1 104 ? -7.965 -9.590 1.188 1.00 96.75 104 ILE A C 1
ATOM 862 O O . ILE A 1 104 ? -8.888 -10.181 0.643 1.00 96.75 104 ILE A O 1
ATOM 866 N N . PHE A 1 105 ? -7.749 -9.651 2.499 1.00 96.31 105 PHE A N 1
ATOM 867 C CA . PHE A 1 105 ? -8.576 -10.427 3.420 1.00 96.31 105 PHE A CA 1
ATOM 868 C C . PHE A 1 105 ? -9.147 -9.523 4.499 1.00 96.31 105 PHE A C 1
ATOM 870 O O . PHE A 1 105 ? -8.386 -8.843 5.195 1.00 96.31 105 PHE A O 1
ATOM 877 N N . VAL A 1 106 ? -10.454 -9.583 4.719 1.00 96.06 106 VAL A N 1
ATOM 878 C CA . VAL A 1 106 ? -11.111 -8.883 5.821 1.00 96.06 106 VAL A CA 1
ATOM 879 C C . VAL A 1 106 ? -11.439 -9.867 6.928 1.00 96.06 106 VAL A C 1
ATOM 881 O O . VAL A 1 106 ? -12.143 -10.855 6.736 1.00 96.06 106 VAL A O 1
ATOM 884 N N . LYS A 1 107 ? -10.919 -9.608 8.128 1.00 93.69 107 LYS A N 1
ATOM 885 C CA . LYS A 1 107 ? -11.247 -10.403 9.314 1.00 93.69 107 LYS A CA 1
ATOM 886 C C . LYS A 1 107 ? -11.178 -9.552 10.565 1.00 93.69 107 LYS A C 1
ATOM 888 O O . LYS A 1 107 ? -10.148 -8.942 10.844 1.00 93.69 107 LYS A O 1
ATOM 893 N N . ARG A 1 108 ? -12.241 -9.576 11.377 1.00 91.31 108 ARG A N 1
ATOM 894 C CA . ARG A 1 108 ? -12.318 -8.836 12.654 1.00 91.31 108 ARG A CA 1
ATOM 895 C C . ARG A 1 108 ? -12.013 -7.338 12.471 1.00 91.31 108 ARG A C 1
ATOM 897 O O . ARG A 1 108 ? -11.165 -6.799 13.184 1.00 91.31 108 ARG A O 1
ATOM 904 N N . LYS A 1 109 ? -12.671 -6.691 11.499 1.00 91.56 109 LYS A N 1
ATOM 905 C CA . LYS A 1 109 ? -12.513 -5.259 11.166 1.00 91.56 109 LYS A CA 1
ATOM 906 C C . LYS A 1 109 ? -11.088 -4.843 10.778 1.00 91.56 109 LYS A C 1
ATOM 908 O O . LYS A 1 109 ? -10.666 -3.707 10.996 1.00 91.56 109 LYS A O 1
ATOM 913 N N . LYS A 1 110 ? -10.312 -5.789 10.251 1.00 94.19 110 LYS A N 1
ATOM 914 C CA . LYS A 1 110 ? -8.941 -5.580 9.788 1.00 94.19 110 LYS A CA 1
ATOM 915 C C . LYS A 1 110 ? -8.832 -6.063 8.360 1.00 94.19 110 LYS A C 1
ATOM 917 O O . LYS A 1 110 ? -9.225 -7.192 8.073 1.00 94.19 110 LYS A O 1
ATOM 922 N N . ILE A 1 111 ? -8.240 -5.229 7.519 1.00 95.94 111 ILE A N 1
ATOM 923 C CA . ILE A 1 111 ? -7.931 -5.550 6.133 1.00 95.94 111 ILE A CA 1
ATOM 924 C C . ILE A 1 111 ? -6.469 -5.983 6.091 1.00 95.94 111 ILE A C 1
ATOM 926 O O . ILE A 1 111 ? -5.575 -5.198 6.405 1.00 95.94 111 ILE A O 1
ATOM 930 N N . ARG A 1 112 ? -6.197 -7.234 5.735 1.00 95.50 112 ARG A N 1
ATOM 931 C CA . ARG A 1 112 ? -4.845 -7.726 5.474 1.00 95.50 112 ARG A CA 1
ATOM 932 C C . ARG A 1 112 ? -4.598 -7.708 3.975 1.00 95.50 112 ARG A C 1
ATOM 934 O O . ARG A 1 112 ? -5.283 -8.405 3.241 1.00 95.50 112 ARG A O 1
ATOM 941 N N . VAL A 1 113 ? -3.565 -6.989 3.560 1.00 95.44 113 VAL A N 1
ATOM 942 C CA . VAL A 1 113 ? -3.060 -6.984 2.186 1.00 95.44 113 VAL A CA 1
ATOM 943 C C . VAL A 1 113 ? -1.806 -7.845 2.127 1.00 95.44 113 VAL A C 1
ATOM 945 O O . VAL A 1 113 ? -0.932 -7.740 2.992 1.00 95.44 113 VAL A O 1
ATOM 948 N N . GLN A 1 114 ? -1.700 -8.690 1.109 1.00 94.25 114 GLN A N 1
ATOM 949 C CA . GLN A 1 114 ? -0.524 -9.517 0.866 1.00 94.25 114 GLN A CA 1
ATOM 950 C C . GLN A 1 114 ? -0.178 -9.543 -0.621 1.00 94.25 114 GLN A C 1
ATOM 952 O O . GLN A 1 114 ? -1.007 -9.927 -1.443 1.00 94.25 114 GLN A O 1
ATOM 957 N N . PHE A 1 115 ? 1.072 -9.218 -0.952 1.00 93.50 115 PHE A N 1
ATOM 958 C CA . PHE A 1 115 ? 1.598 -9.333 -2.310 1.00 93.50 115 PHE A CA 1
ATOM 959 C C . PHE A 1 115 ? 2.139 -10.742 -2.570 1.00 93.50 115 PHE A C 1
ATOM 961 O O . PHE A 1 115 ? 2.849 -11.327 -1.747 1.00 93.50 115 PHE A O 1
ATOM 968 N N . ALA A 1 116 ? 1.814 -11.297 -3.736 1.00 87.38 116 ALA A N 1
ATOM 969 C CA . ALA A 1 116 ? 2.202 -12.651 -4.119 1.00 87.38 116 ALA A CA 1
ATOM 970 C C . ALA A 1 116 ? 3.703 -12.755 -4.444 1.00 87.38 116 ALA A C 1
ATOM 972 O O . ALA A 1 116 ? 4.363 -13.690 -3.985 1.00 87.38 116 ALA A O 1
ATOM 973 N N . ASN A 1 117 ? 4.243 -11.765 -5.169 1.00 80.69 117 ASN A N 1
ATOM 974 C CA . ASN A 1 117 ? 5.593 -11.784 -5.758 1.00 80.69 117 ASN A CA 1
ATOM 975 C C . ASN A 1 117 ? 6.580 -10.801 -5.111 1.00 80.69 117 ASN A C 1
ATOM 977 O O . ASN A 1 117 ? 7.525 -10.335 -5.738 1.00 80.69 117 ASN A O 1
ATOM 981 N N . SER A 1 118 ? 6.377 -10.474 -3.844 1.00 84.94 118 SER A N 1
ATOM 982 C CA . SER A 1 118 ? 7.318 -9.663 -3.064 1.00 84.94 118 SER A CA 1
ATOM 983 C C . SER A 1 118 ? 8.403 -10.526 -2.414 1.00 84.94 118 SER A C 1
ATOM 985 O O . SER A 1 118 ? 8.115 -11.653 -1.996 1.00 84.94 118 SER A O 1
ATOM 987 N N . LYS A 1 119 ? 9.617 -9.984 -2.274 1.00 79.81 119 LYS A N 1
ATOM 988 C CA . LYS A 1 119 ? 10.719 -10.579 -1.503 1.00 79.81 119 LYS A CA 1
ATOM 989 C C . LYS A 1 119 ? 11.344 -9.526 -0.589 1.00 79.81 119 LYS A C 1
ATOM 991 O O . LYS A 1 119 ? 11.342 -8.342 -0.917 1.00 79.81 119 LYS A O 1
ATOM 996 N N . CYS A 1 120 ? 11.866 -9.963 0.556 1.00 86.62 120 CYS A N 1
ATOM 997 C CA . CYS A 1 120 ? 12.703 -9.102 1.385 1.00 86.62 120 CYS A CA 1
ATOM 998 C C . CYS A 1 120 ? 14.002 -8.784 0.624 1.00 86.62 120 CYS A C 1
ATOM 1000 O O . CYS A 1 120 ? 14.625 -9.699 0.086 1.00 86.62 120 CYS A O 1
ATOM 1002 N N . ILE A 1 121 ? 14.387 -7.510 0.585 1.00 86.31 121 ILE A N 1
ATOM 1003 C CA . ILE A 1 121 ? 15.591 -6.993 -0.086 1.00 86.31 121 ILE A CA 1
ATOM 1004 C C . ILE A 1 121 ? 16.732 -6.695 0.894 1.00 86.31 121 ILE A C 1
ATOM 1006 O O . ILE A 1 121 ? 17.764 -6.164 0.504 1.00 86.31 121 ILE A O 1
ATOM 1010 N N . GLN A 1 122 ? 16.538 -6.960 2.186 1.00 83.38 122 GLN A N 1
ATOM 1011 C CA . GLN A 1 122 ? 17.575 -6.740 3.185 1.00 83.38 122 GLN A CA 1
ATOM 1012 C C . GLN A 1 122 ? 18.537 -7.925 3.233 1.00 83.38 122 GLN A C 1
ATOM 1014 O O . GLN A 1 122 ? 18.107 -9.076 3.303 1.00 83.38 122 GLN A O 1
ATOM 1019 N N . ASP A 1 123 ? 19.835 -7.631 3.287 1.00 75.00 123 ASP A N 1
ATOM 1020 C CA . ASP A 1 123 ? 20.858 -8.656 3.450 1.00 75.00 123 ASP A CA 1
ATOM 1021 C C . ASP A 1 123 ? 20.722 -9.335 4.816 1.00 75.00 123 ASP A C 1
ATOM 1023 O O . ASP A 1 123 ? 20.927 -8.744 5.885 1.00 75.00 123 ASP A O 1
ATOM 1027 N N . HIS A 1 124 ? 20.349 -10.610 4.787 1.00 73.56 124 HIS A N 1
ATOM 1028 C CA . HIS A 1 124 ? 20.287 -11.463 5.962 1.00 73.56 124 HIS A CA 1
ATOM 1029 C C . HIS A 1 124 ? 21.426 -12.475 5.909 1.00 73.56 124 HIS A C 1
ATOM 1031 O O . HIS A 1 124 ? 21.598 -13.179 4.917 1.00 73.56 124 HIS A O 1
ATOM 1037 N N . LYS A 1 125 ? 22.183 -12.601 7.006 1.00 64.00 125 LYS A N 1
ATOM 1038 C CA . LYS A 1 125 ? 23.156 -13.690 7.151 1.00 64.00 125 LYS A CA 1
ATOM 1039 C C . LYS A 1 125 ? 22.409 -15.029 7.103 1.00 64.00 125 LYS A C 1
ATOM 1041 O O . LYS A 1 125 ? 21.570 -15.294 7.967 1.00 64.00 125 LYS A O 1
ATOM 1046 N N . THR A 1 126 ? 22.738 -15.857 6.114 1.00 58.41 126 THR A N 1
ATOM 1047 C CA . THR A 1 126 ? 22.1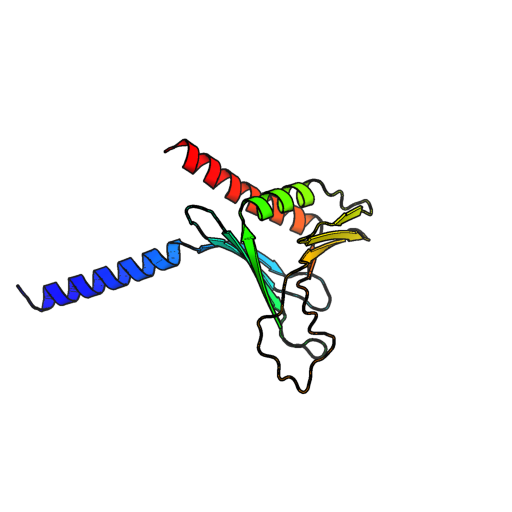00 -17.148 5.791 1.00 58.41 126 THR A CA 1
ATOM 1048 C C . THR A 1 126 ? 22.078 -18.141 6.955 1.00 58.41 126 THR A C 1
ATOM 1050 O O . THR A 1 126 ? 21.146 -18.927 7.068 1.00 58.41 126 THR A O 1
ATOM 1053 N N . HIS A 1 127 ? 23.043 -18.061 7.872 1.00 54.81 127 HIS A N 1
ATOM 1054 C CA . HIS A 1 127 ? 23.172 -18.978 9.012 1.00 54.81 127 HIS A CA 1
ATOM 1055 C C . HIS A 1 127 ? 22.079 -18.812 10.092 1.00 54.81 127 HIS A C 1
ATOM 1057 O O . HIS A 1 127 ? 21.926 -19.657 10.966 1.00 54.81 127 HIS A O 1
ATOM 1063 N N . TYR A 1 128 ? 21.304 -17.722 10.059 1.00 51.84 128 TYR A N 1
ATOM 1064 C CA . TYR A 1 128 ? 20.235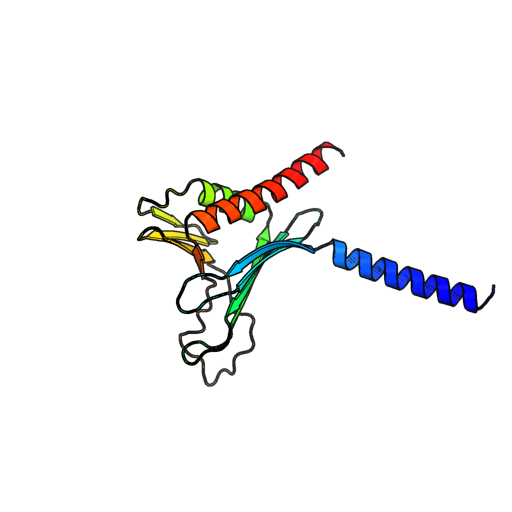 -17.461 11.030 1.00 51.84 128 TYR A CA 1
ATOM 1065 C C . TYR A 1 128 ? 18.952 -16.989 10.339 1.00 51.84 128 TYR A C 1
ATOM 1067 O O . TYR A 1 128 ? 18.368 -15.966 10.720 1.00 51.84 128 TYR A O 1
ATOM 1075 N N . PHE A 1 129 ? 18.529 -17.709 9.298 1.00 53.44 129 PHE A N 1
ATOM 1076 C CA . PHE A 1 129 ? 17.196 -17.536 8.726 1.00 53.44 129 PHE A CA 1
ATOM 1077 C C . PHE A 1 129 ? 16.149 -17.885 9.792 1.00 53.44 129 PHE A C 1
ATOM 1079 O O . PHE A 1 129 ? 15.829 -19.044 10.019 1.00 53.44 129 PHE A O 1
ATOM 1086 N N . GLN A 1 130 ? 15.646 -16.870 10.492 1.00 52.34 130 GLN A N 1
ATOM 1087 C CA . GLN A 1 130 ? 14.475 -17.017 11.349 1.00 52.34 130 GLN A CA 1
ATOM 1088 C C . GLN A 1 130 ? 13.219 -16.982 10.471 1.00 52.34 130 GLN A C 1
ATOM 1090 O O . GLN A 1 130 ? 13.142 -16.173 9.543 1.00 52.34 130 GLN A O 1
ATOM 1095 N N . GLU A 1 131 ? 12.220 -17.799 10.812 1.00 55.47 131 GLU A N 1
ATOM 1096 C CA . GLU A 1 131 ? 10.888 -17.852 10.176 1.00 55.47 131 GLU A CA 1
ATOM 1097 C C . GLU A 1 131 ? 10.217 -16.470 10.037 1.00 55.47 131 GLU A C 1
ATOM 1099 O O . GLU A 1 131 ? 9.364 -16.260 9.176 1.00 55.47 131 GLU A O 1
ATOM 1104 N N . SER A 1 132 ? 10.629 -15.497 10.860 1.00 53.34 132 SER A N 1
ATOM 1105 C CA . SER A 1 132 ? 10.125 -14.123 10.851 1.00 53.34 132 SER A CA 1
ATOM 1106 C C . SER A 1 132 ? 10.505 -13.314 9.606 1.00 53.34 132 SER A C 1
ATOM 1108 O O . SER A 1 132 ? 9.825 -12.329 9.308 1.00 53.34 132 SER A O 1
ATOM 1110 N N . CYS A 1 133 ? 11.522 -13.731 8.840 1.00 63.31 133 CYS A N 1
ATOM 1111 C CA . CYS A 1 133 ? 11.751 -13.217 7.490 1.00 63.31 133 CYS A CA 1
ATOM 1112 C C . CYS A 1 133 ? 10.756 -13.880 6.527 1.00 63.31 133 CYS A C 1
ATOM 1114 O O . CYS A 1 133 ? 11.100 -14.737 5.708 1.00 63.31 133 CYS A O 1
ATOM 1116 N N . ASN A 1 134 ? 9.485 -13.496 6.640 1.00 61.06 134 ASN A N 1
ATOM 1117 C CA . ASN A 1 134 ? 8.498 -13.901 5.658 1.00 61.06 134 ASN A CA 1
ATOM 1118 C C . ASN A 1 134 ? 8.843 -13.195 4.343 1.00 61.06 134 ASN A C 1
ATOM 1120 O O . ASN A 1 134 ? 8.820 -11.964 4.252 1.00 61.06 134 ASN A O 1
ATOM 1124 N N . ARG A 1 135 ? 9.209 -13.976 3.320 1.00 65.81 135 ARG A N 1
ATOM 1125 C CA . ARG A 1 135 ? 9.580 -13.425 2.010 1.00 65.81 135 ARG A CA 1
ATOM 1126 C C . ARG A 1 135 ? 8.445 -12.572 1.445 1.00 65.81 135 ARG A C 1
ATOM 1128 O O . ARG A 1 135 ? 8.720 -11.565 0.805 1.00 65.81 135 ARG A O 1
ATOM 1135 N N . LYS A 1 136 ? 7.192 -12.928 1.739 1.00 80.75 136 LYS A N 1
ATOM 1136 C CA . LYS A 1 136 ? 6.020 -12.206 1.252 1.00 80.75 136 LYS A CA 1
ATOM 1137 C C . LYS A 1 136 ? 5.757 -10.955 2.095 1.00 80.75 136 LYS A C 1
ATOM 1139 O O . LYS A 1 136 ? 5.567 -11.027 3.306 1.00 80.75 136 LYS A O 1
ATOM 1144 N N . PHE A 1 137 ? 5.727 -9.810 1.431 1.00 90.62 137 PHE A N 1
ATOM 1145 C CA . PHE A 1 137 ? 5.297 -8.533 1.957 1.00 90.62 137 PHE A CA 1
ATOM 1146 C C . PHE A 1 137 ? 3.786 -8.565 2.180 1.00 90.62 137 PHE A C 1
ATOM 1148 O O . PHE A 1 137 ? 2.990 -8.710 1.250 1.00 90.62 137 PHE A O 1
ATOM 1155 N N . SER A 1 138 ? 3.406 -8.423 3.443 1.00 92.50 138 SER A N 1
ATOM 1156 C CA . SER A 1 138 ? 2.023 -8.265 3.866 1.00 92.50 138 SER A CA 1
ATOM 1157 C C . SER A 1 138 ? 1.928 -7.220 4.961 1.00 92.50 138 SER A C 1
ATOM 1159 O O . SER A 1 138 ? 2.853 -7.080 5.771 1.00 92.50 138 SER A O 1
ATOM 1161 N N . PHE A 1 139 ? 0.787 -6.556 5.034 1.00 93.56 139 PHE A N 1
ATOM 1162 C CA . PHE A 1 139 ? 0.488 -5.594 6.081 1.00 93.56 139 PHE A CA 1
ATOM 1163 C C . PHE A 1 139 ? -1.001 -5.556 6.397 1.00 93.56 139 PHE A C 1
ATOM 1165 O O . PHE A 1 139 ? -1.824 -6.134 5.687 1.00 93.56 139 PHE A O 1
ATOM 1172 N N . VAL A 1 140 ? -1.339 -4.894 7.501 1.00 94.50 140 VAL A N 1
ATOM 1173 C CA . VAL A 1 140 ? -2.716 -4.767 7.976 1.00 94.50 140 VAL A CA 1
ATOM 1174 C C . VAL A 1 140 ? -3.104 -3.294 8.058 1.00 94.50 140 VAL A C 1
ATOM 1176 O O . VAL A 1 140 ? -2.346 -2.488 8.599 1.00 94.50 140 VAL A O 1
ATOM 1179 N N . LEU A 1 141 ? -4.292 -2.984 7.543 1.00 94.88 141 LEU A N 1
ATOM 1180 C CA . LEU A 1 141 ? -4.961 -1.691 7.599 1.00 94.88 141 LEU A CA 1
ATOM 1181 C C . LEU A 1 141 ? -6.242 -1.790 8.436 1.00 94.88 141 LEU A C 1
ATOM 1183 O O . LEU A 1 141 ? -6.885 -2.841 8.516 1.00 94.88 141 LEU A O 1
ATOM 1187 N N . ASN A 1 142 ? -6.607 -0.678 9.064 1.00 92.75 142 ASN A N 1
ATOM 1188 C CA . ASN A 1 142 ? -7.948 -0.451 9.585 1.00 92.75 142 ASN A CA 1
ATOM 1189 C C . ASN A 1 142 ? -8.748 0.361 8.546 1.00 92.75 142 ASN A C 1
ATOM 1191 O O . ASN A 1 142 ? -8.190 0.803 7.540 1.00 92.75 142 ASN A O 1
ATOM 1195 N N . LYS A 1 143 ? -10.046 0.563 8.795 1.00 92.50 1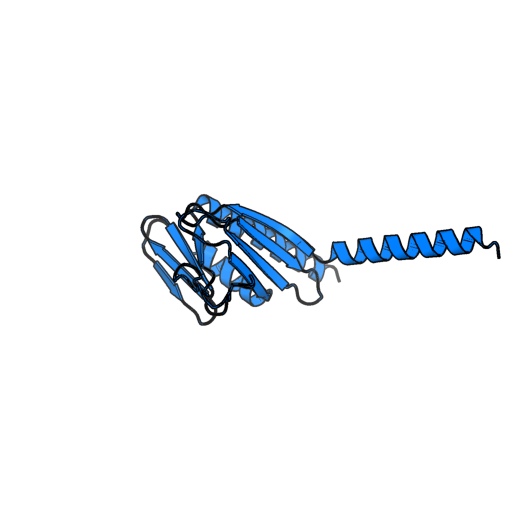43 LYS A N 1
ATOM 1196 C CA . LYS A 1 143 ? -10.941 1.300 7.886 1.00 92.50 143 LYS A CA 1
ATOM 1197 C C . LYS A 1 143 ? -10.426 2.709 7.570 1.00 92.50 143 LYS A C 1
ATOM 1199 O O . LYS A 1 143 ? -10.363 3.094 6.412 1.00 92.50 143 LYS A O 1
ATOM 1204 N N . GLU A 1 144 ? -9.982 3.449 8.583 1.00 92.38 144 GLU A N 1
ATOM 1205 C CA . GLU A 1 144 ? -9.457 4.811 8.413 1.00 92.38 144 GLU A CA 1
ATOM 1206 C C . GLU A 1 144 ? -8.200 4.848 7.527 1.00 92.38 144 GLU A C 1
ATOM 1208 O O . GLU A 1 144 ? -8.102 5.654 6.602 1.00 92.38 144 GLU A O 1
ATOM 1213 N N . GLN A 1 145 ? -7.249 3.944 7.772 1.00 92.50 145 GLN A N 1
ATOM 1214 C CA . GLN A 1 145 ? -6.028 3.830 6.983 1.00 92.50 145 GLN A CA 1
ATOM 1215 C C . GLN A 1 145 ? -6.331 3.410 5.547 1.00 92.50 145 GLN A C 1
ATOM 1217 O O . GLN A 1 145 ? -5.721 3.963 4.640 1.00 92.50 145 GLN A O 1
ATOM 1222 N N . ALA A 1 146 ? -7.265 2.478 5.334 1.00 94.00 146 ALA A N 1
ATOM 1223 C CA . ALA A 1 146 ? -7.696 2.071 4.000 1.00 94.00 146 ALA A CA 1
ATOM 1224 C C . ALA A 1 146 ? -8.358 3.229 3.240 1.00 94.00 146 ALA A C 1
ATOM 1226 O O . ALA A 1 146 ? -7.961 3.508 2.115 1.00 94.00 146 ALA A O 1
ATOM 1227 N N . ASN A 1 147 ? -9.257 3.982 3.875 1.00 94.19 147 ASN A N 1
ATOM 1228 C CA . ASN A 1 147 ? -9.899 5.143 3.252 1.00 94.19 147 ASN A CA 1
ATOM 1229 C C . ASN A 1 147 ? -8.879 6.226 2.873 1.00 94.19 147 ASN A C 1
ATOM 1231 O O . ASN A 1 147 ? -8.897 6.746 1.760 1.00 94.19 147 ASN A O 1
ATOM 1235 N N . LYS A 1 148 ? -7.944 6.541 3.780 1.00 93.12 148 LYS A N 1
ATOM 1236 C CA . LYS A 1 148 ? -6.865 7.501 3.507 1.00 93.12 148 LYS A CA 1
ATOM 1237 C C . LYS A 1 148 ? -5.950 7.022 2.381 1.00 93.12 148 LYS A C 1
ATOM 1239 O O . LYS A 1 148 ? -5.475 7.830 1.587 1.00 93.12 148 LYS A O 1
ATOM 1244 N N . PHE A 1 149 ? -5.681 5.721 2.346 1.00 93.31 149 PHE A N 1
ATOM 1245 C CA . PHE A 1 149 ? -4.885 5.082 1.311 1.00 93.31 149 PHE A CA 1
ATOM 1246 C C . PHE A 1 149 ? -5.555 5.212 -0.056 1.00 93.31 149 PHE A C 1
ATOM 1248 O O . PHE A 1 149 ? -4.925 5.713 -0.979 1.00 93.31 149 PHE A O 1
ATOM 1255 N N . VAL A 1 150 ? -6.825 4.8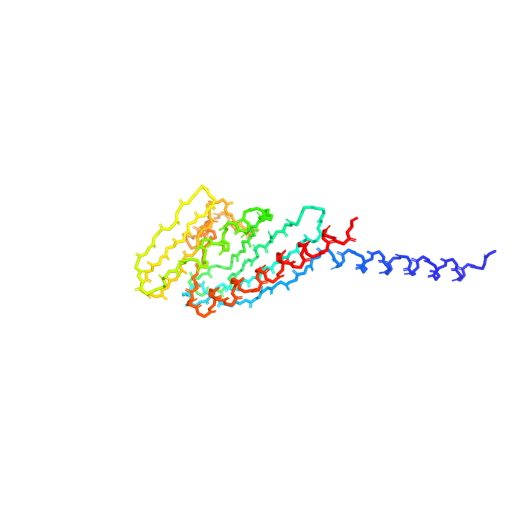14 -0.161 1.00 95.00 150 VAL A N 1
ATOM 1256 C CA . VAL A 1 150 ? -7.634 4.906 -1.383 1.00 95.00 150 VAL A CA 1
ATOM 1257 C C . VAL A 1 150 ? -7.654 6.344 -1.893 1.00 95.00 150 VAL A C 1
ATOM 1259 O O . VAL A 1 150 ? -7.131 6.597 -2.974 1.00 95.00 150 VAL A O 1
ATOM 1262 N N . SER A 1 151 ? -8.097 7.295 -1.066 1.00 94.88 151 SER A N 1
ATOM 1263 C CA . SER A 1 151 ? -8.192 8.710 -1.451 1.00 94.88 151 SER A CA 1
ATOM 1264 C C . SER A 1 151 ? -6.863 9.273 -1.968 1.00 94.88 151 SER A C 1
ATOM 1266 O O . SER A 1 151 ? -6.830 9.890 -3.028 1.00 94.88 151 SER A O 1
ATOM 1268 N N . LYS A 1 152 ? -5.738 9.020 -1.280 1.00 93.94 152 LYS A N 1
ATOM 1269 C CA . LYS A 1 152 ? -4.435 9.566 -1.698 1.00 93.94 152 LYS A CA 1
ATOM 1270 C C . LYS A 1 152 ? -3.934 9.013 -3.027 1.00 93.94 152 LYS A C 1
ATOM 1272 O O . LYS A 1 152 ? -3.217 9.715 -3.739 1.00 93.94 152 LYS A O 1
ATOM 1277 N N . ILE A 1 153 ? -4.247 7.760 -3.338 1.00 92.38 153 ILE A N 1
ATOM 1278 C CA . ILE A 1 153 ? -3.836 7.162 -4.606 1.00 92.38 153 ILE A CA 1
ATOM 1279 C C . ILE A 1 153 ? -4.799 7.561 -5.729 1.00 92.38 153 ILE A C 1
ATOM 1281 O O . ILE A 1 153 ? -4.322 7.871 -6.817 1.00 92.38 153 ILE A O 1
ATOM 1285 N N . GLU A 1 154 ? -6.109 7.622 -5.475 1.00 93.38 154 GLU A N 1
ATOM 1286 C CA . GLU A 1 154 ? -7.107 8.100 -6.445 1.00 93.38 154 GLU A CA 1
ATOM 1287 C C . GLU A 1 154 ? -6.826 9.536 -6.890 1.00 93.38 154 GLU A C 1
ATOM 1289 O O . GLU A 1 154 ? -6.791 9.794 -8.093 1.00 93.38 154 GLU A O 1
ATOM 1294 N N . ASP A 1 155 ? -6.534 10.445 -5.951 1.00 91.12 155 ASP A N 1
ATOM 1295 C CA . ASP A 1 155 ? -6.116 11.820 -6.257 1.00 91.12 155 ASP A CA 1
ATOM 1296 C C . ASP A 1 155 ? -4.932 11.816 -7.238 1.00 91.12 155 ASP A C 1
ATOM 1298 O O . ASP A 1 155 ? -4.945 12.490 -8.268 1.00 91.12 155 ASP A O 1
ATOM 1302 N N . SER A 1 156 ? -3.937 10.967 -6.965 1.00 89.56 156 SER A N 1
ATOM 1303 C CA . SER A 1 156 ? -2.735 10.859 -7.786 1.00 89.56 156 SER A CA 1
ATOM 1304 C C . SER A 1 156 ? -2.987 10.259 -9.175 1.00 89.56 156 SER A C 1
ATOM 1306 O O . SER A 1 156 ? -2.308 10.636 -10.130 1.00 89.56 156 SER A O 1
ATOM 1308 N N . ILE A 1 157 ? -3.927 9.320 -9.311 1.00 87.00 157 ILE A N 1
ATOM 1309 C CA . ILE A 1 157 ? -4.331 8.757 -10.612 1.00 87.00 157 ILE A CA 1
ATOM 1310 C C . ILE A 1 157 ? -5.119 9.807 -11.414 1.00 87.00 157 ILE A C 1
ATOM 1312 O O . ILE A 1 157 ? -4.912 9.968 -12.617 1.00 87.00 157 ILE A O 1
ATOM 1316 N N . ASN A 1 158 ? -5.997 10.563 -10.753 1.00 85.62 158 ASN A N 1
ATOM 1317 C CA . ASN A 1 158 ? -6.817 11.592 -11.390 1.00 85.62 158 ASN A CA 1
ATOM 1318 C C . ASN A 1 158 ? -5.990 12.775 -11.907 1.00 85.62 158 ASN A C 1
ATOM 1320 O O . ASN A 1 158 ? -6.275 13.286 -12.993 1.00 85.62 158 ASN A O 1
ATOM 1324 N N . GLU A 1 159 ? -4.940 13.175 -11.189 1.00 82.19 159 GLU A N 1
ATOM 1325 C CA . GLU A 1 159 ? -3.977 14.178 -11.661 1.00 82.19 159 GLU A CA 1
ATOM 1326 C C . GLU A 1 159 ? -3.368 13.803 -13.026 1.00 82.19 159 GLU A C 1
ATOM 1328 O O . GLU A 1 159 ? -3.279 14.654 -13.916 1.00 82.19 159 GLU A O 1
ATOM 1333 N N . ASP A 1 160 ? -3.031 12.527 -13.250 1.00 73.38 160 ASP A N 1
ATOM 1334 C CA . ASP A 1 160 ? -2.481 12.063 -14.535 1.00 73.38 160 ASP A CA 1
ATOM 1335 C C . ASP A 1 160 ? -3.512 12.136 -15.668 1.00 73.38 160 ASP A C 1
ATOM 1337 O O . ASP A 1 160 ? -3.189 12.516 -16.799 1.00 73.38 160 ASP A O 1
ATOM 1341 N N . ASN A 1 161 ? -4.773 11.817 -15.368 1.00 69.62 161 ASN A N 1
ATOM 1342 C CA . ASN A 1 161 ? -5.870 11.894 -16.335 1.00 69.62 161 ASN A CA 1
ATOM 1343 C C . ASN A 1 161 ? -6.156 13.341 -16.774 1.00 69.62 161 ASN A C 1
ATOM 1345 O O . ASN A 1 161 ? -6.554 13.586 -17.913 1.00 69.62 161 ASN A O 1
ATOM 1349 N N . ILE A 1 162 ? -5.947 14.320 -15.890 1.00 68.81 162 ILE A N 1
ATOM 1350 C CA . ILE A 1 162 ? -6.096 15.744 -16.219 1.00 68.81 162 ILE A CA 1
ATOM 1351 C C . ILE A 1 162 ? -4.914 16.232 -17.069 1.00 68.81 162 ILE A C 1
ATOM 1353 O O . ILE A 1 162 ? -5.111 16.993 -18.018 1.00 68.81 162 ILE A O 1
ATOM 1357 N N . LEU A 1 163 ? -3.690 15.793 -16.758 1.00 59.44 163 LEU A N 1
ATOM 1358 C CA . LEU A 1 163 ? -2.479 16.180 -17.492 1.00 59.44 163 LEU A CA 1
ATOM 1359 C C . LEU A 1 163 ? -2.424 15.591 -18.909 1.00 59.44 163 LEU A C 1
ATOM 1361 O O . LEU A 1 163 ? -1.938 16.252 -19.824 1.00 59.44 163 LEU A O 1
ATOM 1365 N N . THR A 1 164 ? -2.950 14.382 -19.107 1.00 57.41 164 THR A N 1
ATOM 1366 C CA . THR A 1 164 ? -3.021 13.730 -20.427 1.00 57.41 164 THR A CA 1
ATOM 1367 C C . THR A 1 164 ? -4.080 14.343 -21.343 1.00 57.41 164 THR A C 1
ATOM 1369 O O . THR A 1 164 ? -3.843 14.424 -22.540 1.00 57.41 164 THR A O 1
ATOM 1372 N N . LYS A 1 165 ? -5.198 14.855 -20.806 1.00 53.84 165 LYS A N 1
ATOM 1373 C CA . LYS A 1 165 ? -6.233 15.566 -21.590 1.00 53.84 165 LYS A CA 1
ATOM 1374 C C . LYS A 1 165 ? -5.834 16.975 -22.052 1.00 53.84 165 LYS A C 1
ATOM 1376 O O . LYS A 1 165 ? -6.538 17.557 -22.870 1.00 53.84 165 LYS A O 1
ATOM 1381 N N . LYS A 1 166 ? -4.764 17.554 -21.495 1.00 45.84 166 LYS A N 1
ATOM 1382 C CA . LYS A 1 166 ? -4.262 18.896 -21.852 1.00 45.84 166 LYS A CA 1
ATOM 1383 C C . LYS A 1 166 ? -3.168 18.886 -22.932 1.00 45.84 166 LYS A C 1
ATOM 1385 O O . LYS A 1 166 ? -2.695 19.963 -23.289 1.00 45.84 166 LYS A O 1
ATOM 1390 N N . ARG A 1 167 ? -2.741 17.713 -23.403 1.00 38.72 167 ARG A N 1
ATOM 1391 C CA . ARG A 1 167 ? -1.808 17.542 -24.528 1.00 38.72 167 ARG A CA 1
ATOM 1392 C C . ARG A 1 167 ? -2.569 17.139 -25.779 1.00 38.72 167 ARG A C 1
ATOM 1394 O O . ARG A 1 167 ? -2.108 17.556 -26.859 1.00 38.72 167 ARG A O 1
#

Secondary structure (DSSP, 8-state):
--HHHHHHHHHHHHHHHHHHHHTTEEEEEEEE--SSS-EEEEEEEE-SSS-EEEEEEEE---SS---EEEEEEEEHHHHHHHHHHHHS--TTS-EEEE-SSEEEEEETTEEEEEESS--B-S---GGG--TT--SS-EEEE-HHHHHHHHHHHHHHHHHHHHHHTT-

Nearest PDB structures (foldseek):
  3put-assembly1_B  TM=3.987E-01  e=3.425E+00  Rhizobium etli CFN 42
  3put-assembly1_A  TM=3.055E-01  e=8.483E+00  Rhizobium etli CFN 42

Sequence (167 aa):
MNKKILLTLLLYSSVAHTQSLNNFMNKLIEFKTFERNKKNIVIFKEHKTEPTYIFSANNGKSKEFRSCKWEVKCTNHFMSNFINELSAIDVDYSDEIKNKNYSIFVKRKKIRVQFANSKCIQDHKTHYFQESCNRKFSFVLNKEQANKFVSKIEDSINEDNILTKKR

Radius of gyration: 20.17 Å; Cα contacts (8 Å, |Δi|>4): 258; chains: 1; bounding box: 56×53×45 Å

Mean predicted aligned error: 9.66 Å

pLDDT: mean 82.3, std 15.18, range [38.72, 96.75]